Protein AF-A0A7W0ZQL5-F1 (afdb_monomer)

Secondary structure (DSSP, 8-state):
-PPPPSS-PPPSS-EEEE---TT-HHHHHHHHHHHT--TTS--TT--EEEE-S--SSSSTT---

pLDDT: mean 88.01, std 11.23, range [53.78, 98.12]

Structure (mmCIF, N/CA/C/O backbone):
data_AF-A0A7W0ZQL5-F1
#
_entry.id   AF-A0A7W0ZQL5-F1
#
loop_
_atom_site.group_PDB
_atom_site.id
_atom_site.type_symbol
_atom_site.label_atom_id
_atom_site.label_alt_id
_atom_site.label_comp_id
_atom_site.label_asym_id
_atom_site.label_entity_id
_atom_site.label_seq_id
_atom_site.pdbx_PDB_ins_code
_atom_site.Cartn_x
_atom_site.Cartn_y
_atom_site.Cartn_z
_atom_site.occupancy
_atom_site.B_iso_or_equiv
_atom_site.auth_seq_id
_atom_site.auth_comp_id
_atom_site.auth_asym_id
_atom_site.auth_atom_id
_atom_site.pdbx_PDB_model_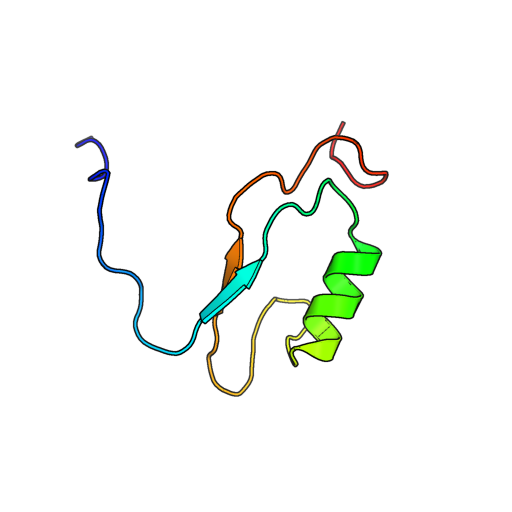num
ATOM 1 N N . MET A 1 1 ? 14.379 17.635 15.850 1.00 53.78 1 MET A N 1
ATOM 2 C CA . MET A 1 1 ? 13.176 16.778 15.919 1.00 53.78 1 MET A CA 1
ATOM 3 C C . MET A 1 1 ? 13.608 15.446 16.505 1.00 53.78 1 MET A C 1
ATOM 5 O O . MET A 1 1 ? 14.691 15.012 16.124 1.00 53.78 1 MET A O 1
ATOM 9 N N . PRO A 1 2 ? 12.883 14.841 17.461 1.00 58.69 2 PRO A N 1
ATOM 10 C CA . PRO A 1 2 ? 13.252 13.513 17.939 1.00 58.69 2 PRO A CA 1
ATOM 11 C C . PRO A 1 2 ? 13.244 12.534 16.758 1.00 58.69 2 PRO A C 1
ATOM 13 O O . PRO A 1 2 ? 12.376 12.628 15.889 1.00 58.69 2 PRO A O 1
ATOM 16 N N . SER A 1 3 ? 14.230 11.636 16.712 1.00 62.09 3 SER A N 1
ATOM 17 C CA . SER A 1 3 ? 14.204 10.505 15.783 1.00 62.09 3 SER A CA 1
ATOM 18 C C . SER A 1 3 ? 12.912 9.728 16.021 1.00 62.09 3 SER A C 1
ATOM 20 O O . SER A 1 3 ? 12.601 9.460 17.187 1.00 62.09 3 SER A O 1
ATOM 22 N N . PRO A 1 4 ? 12.166 9.343 14.974 1.00 71.44 4 PRO A N 1
ATOM 23 C CA . PRO A 1 4 ? 11.083 8.395 15.156 1.00 71.44 4 PRO A CA 1
ATOM 24 C C . PRO A 1 4 ? 11.644 7.124 15.805 1.00 71.44 4 PRO A C 1
ATOM 26 O O . PRO A 1 4 ? 12.780 6.716 15.537 1.00 71.44 4 PRO A O 1
ATOM 29 N N . ALA A 1 5 ? 10.873 6.549 16.725 1.00 80.44 5 ALA A N 1
ATOM 30 C CA . ALA A 1 5 ? 11.213 5.277 17.338 1.00 80.44 5 ALA A CA 1
ATOM 31 C C . ALA A 1 5 ? 11.292 4.197 16.247 1.00 80.44 5 ALA A C 1
ATOM 33 O O . ALA A 1 5 ? 10.420 4.133 15.383 1.00 80.44 5 ALA A O 1
ATOM 34 N N . LEU A 1 6 ? 12.320 3.342 16.299 1.00 84.69 6 LEU A N 1
ATOM 35 C CA . LEU A 1 6 ? 12.496 2.231 15.349 1.00 84.69 6 LEU A CA 1
ATOM 36 C C . LEU A 1 6 ? 11.357 1.203 15.421 1.00 84.69 6 LEU A C 1
ATOM 38 O O . LEU A 1 6 ? 11.132 0.461 14.473 1.00 84.69 6 LEU A O 1
ATOM 42 N N . VAL A 1 7 ? 10.652 1.157 16.553 1.00 87.69 7 VAL A N 1
ATOM 43 C CA . VAL A 1 7 ? 9.498 0.293 16.790 1.00 87.69 7 VAL A CA 1
ATOM 44 C C . VAL A 1 7 ? 8.346 1.164 17.271 1.00 87.69 7 VAL A C 1
ATOM 46 O O . VAL A 1 7 ? 8.502 1.943 18.212 1.00 87.69 7 VAL A O 1
ATOM 49 N N . ALA A 1 8 ? 7.192 1.016 16.629 1.00 87.12 8 ALA A N 1
ATOM 50 C CA . ALA A 1 8 ? 5.965 1.716 16.974 1.00 87.12 8 ALA A CA 1
ATOM 51 C C . ALA A 1 8 ? 4.767 0.773 16.843 1.00 87.12 8 ALA A C 1
ATOM 53 O O . ALA A 1 8 ? 4.808 -0.215 16.107 1.00 87.12 8 ALA A O 1
ATOM 54 N N . GLN A 1 9 ? 3.692 1.091 17.558 1.00 89.19 9 GLN A N 1
ATOM 55 C CA . GLN A 1 9 ? 2.429 0.390 17.393 1.00 89.19 9 GLN A CA 1
ATOM 56 C C . GLN A 1 9 ? 1.818 0.763 16.039 1.00 89.19 9 GLN A C 1
ATOM 58 O O . GLN A 1 9 ? 1.760 1.940 15.674 1.00 89.19 9 GLN A O 1
ATOM 63 N N . LEU A 1 10 ? 1.371 -0.247 15.297 1.00 88.38 10 LEU A N 1
ATOM 64 C CA . LEU A 1 10 ? 0.606 -0.032 14.079 1.00 88.38 10 LEU A CA 1
ATOM 65 C C . LEU A 1 10 ? -0.815 0.425 14.419 1.00 88.38 10 LEU A C 1
ATOM 67 O O . LEU A 1 10 ? -1.306 0.298 15.538 1.00 88.38 10 LEU A O 1
ATOM 71 N N . PHE A 1 11 ? -1.468 0.979 13.415 1.00 86.69 11 PHE A N 1
ATOM 72 C CA . PHE A 1 11 ? -2.879 1.321 13.465 1.00 86.69 11 PHE A CA 1
ATOM 73 C C . PHE A 1 11 ? -3.745 0.078 13.723 1.00 86.69 11 PHE A C 1
ATOM 75 O O . PHE A 1 11 ? -3.369 -1.044 13.388 1.00 86.69 11 PHE A O 1
ATOM 82 N N . GLU A 1 12 ? -4.913 0.292 14.321 1.00 89.25 12 GLU A N 1
ATOM 83 C CA . GLU A 1 12 ? -5.851 -0.785 14.633 1.00 89.25 12 GLU A CA 1
ATOM 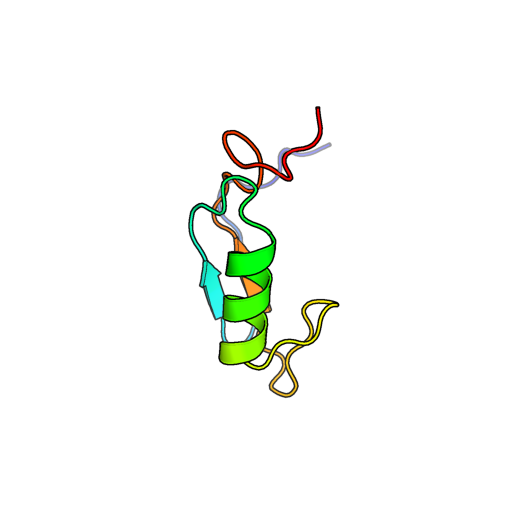84 C C . GLU A 1 12 ? -6.556 -1.311 13.376 1.00 89.25 12 GLU A C 1
ATOM 86 O O . GLU A 1 12 ? -6.807 -0.563 12.428 1.00 89.25 12 GLU A O 1
ATOM 91 N N . GLY A 1 13 ? -6.927 -2.593 13.405 1.00 91.12 13 GLY A N 1
ATOM 92 C CA . GLY A 1 13 ? -7.701 -3.244 12.351 1.00 91.12 13 GLY A CA 1
ATOM 93 C C . GLY A 1 13 ? -6.892 -4.186 11.448 1.00 91.12 13 GLY A C 1
ATOM 94 O O . GLY A 1 13 ? -5.699 -4.404 11.666 1.00 91.12 13 GLY A O 1
ATOM 95 N N . PRO A 1 14 ? -7.562 -4.807 10.463 1.00 95.62 14 PRO A N 1
ATOM 96 C CA . PRO A 1 14 ? -6.952 -5.778 9.559 1.00 95.62 14 PRO A CA 1
ATOM 97 C C . PRO A 1 14 ? -5.986 -5.133 8.554 1.00 95.62 14 PRO A C 1
ATOM 99 O O . PRO A 1 14 ? -6.223 -4.031 8.050 1.00 95.62 14 PRO A O 1
ATOM 102 N N . LEU A 1 15 ? -4.910 -5.861 8.245 1.00 95.75 15 LEU A N 1
ATOM 103 C CA . LEU A 1 15 ? -3.824 -5.431 7.363 1.00 95.75 15 LEU A CA 1
ATOM 104 C C . LEU A 1 15 ? -3.725 -6.327 6.133 1.00 95.75 15 LEU A C 1
ATOM 106 O O . LEU A 1 15 ? -3.816 -7.547 6.258 1.00 95.75 15 LEU A O 1
ATOM 110 N N . ASP A 1 16 ? -3.413 -5.718 4.994 1.00 97.12 16 ASP A N 1
ATOM 111 C CA . ASP A 1 16 ? -2.903 -6.401 3.808 1.00 97.12 16 ASP A CA 1
ATOM 112 C C . ASP A 1 16 ? -1.464 -5.963 3.577 1.00 97.12 16 ASP A C 1
ATOM 114 O O . ASP A 1 16 ? -1.203 -4.785 3.343 1.00 97.12 16 ASP A O 1
ATOM 118 N N . ILE A 1 17 ? -0.525 -6.898 3.688 1.00 96.06 17 ILE A N 1
ATOM 119 C CA . ILE A 1 17 ? 0.907 -6.610 3.594 1.00 96.06 17 ILE A CA 1
ATOM 120 C C . ILE A 1 17 ? 1.400 -7.041 2.216 1.00 96.06 17 ILE A C 1
ATOM 122 O O . ILE A 1 17 ? 1.308 -8.217 1.864 1.00 96.06 17 ILE A O 1
ATOM 126 N N . VAL A 1 18 ? 1.931 -6.090 1.455 1.00 95.75 18 VAL A N 1
ATOM 127 C CA . VAL A 1 18 ? 2.445 -6.289 0.098 1.00 95.75 18 VAL A CA 1
ATOM 128 C C . VAL A 1 18 ? 3.952 -6.046 0.096 1.00 95.75 18 VAL A C 1
ATOM 130 O O . VAL A 1 18 ? 4.441 -5.072 0.673 1.00 95.75 18 VAL A O 1
ATOM 133 N N . GLY A 1 19 ? 4.685 -6.978 -0.512 1.00 93.31 19 GLY A N 1
ATOM 134 C CA . GLY A 1 19 ? 6.126 -6.863 -0.727 1.00 93.31 19 GLY A CA 1
ATOM 135 C C . GLY A 1 19 ? 6.462 -5.965 -1.917 1.00 93.31 19 GLY A C 1
ATOM 136 O O . GLY A 1 19 ? 5.706 -5.056 -2.253 1.00 93.31 19 GLY A O 1
ATOM 137 N N . ASP A 1 20 ? 7.597 -6.244 -2.542 1.00 93.06 20 ASP A N 1
ATOM 138 C CA . ASP A 1 20 ? 8.155 -5.463 -3.642 1.00 93.06 20 ASP A CA 1
ATOM 139 C C . ASP A 1 20 ? 7.164 -5.296 -4.806 1.00 93.06 20 ASP A C 1
ATOM 141 O O . ASP A 1 20 ? 6.557 -6.267 -5.268 1.00 93.06 20 ASP A O 1
ATOM 145 N N . VAL A 1 21 ? 7.033 -4.061 -5.296 1.00 92.56 21 VAL A N 1
ATOM 146 C CA . VAL A 1 21 ? 6.197 -3.726 -6.462 1.00 92.56 21 VAL A CA 1
ATOM 147 C C . VAL A 1 21 ? 7.063 -3.472 -7.693 1.00 92.56 21 VAL A C 1
ATOM 149 O O . VAL A 1 21 ? 6.678 -3.859 -8.790 1.00 92.56 21 VAL A O 1
ATOM 152 N N . HIS A 1 22 ? 8.235 -2.850 -7.524 1.00 90.81 22 HIS A N 1
ATOM 153 C CA . HIS A 1 22 ? 9.188 -2.558 -8.599 1.00 90.81 22 HIS A CA 1
ATOM 154 C C . HIS A 1 22 ? 8.566 -1.870 -9.816 1.00 90.81 22 HIS A C 1
ATOM 156 O O . HIS A 1 22 ? 8.854 -2.250 -10.941 1.00 90.81 22 HIS A O 1
ATOM 162 N N . GLY A 1 23 ? 7.697 -0.877 -9.621 1.00 88.56 23 GLY A N 1
ATOM 163 C CA . GLY A 1 23 ? 7.109 -0.113 -10.725 1.00 88.56 23 GLY A CA 1
ATOM 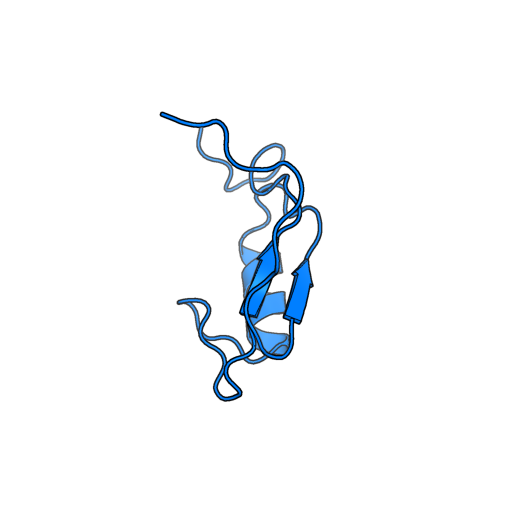164 C C . GLY A 1 23 ? 6.165 -0.901 -11.643 1.00 88.56 23 GLY A C 1
ATOM 165 O O . GLY A 1 23 ? 5.902 -0.434 -12.746 1.00 88.56 23 GLY A O 1
ATOM 166 N N . GLU A 1 24 ? 5.664 -2.067 -11.223 1.00 93.06 24 GLU A N 1
ATOM 167 C CA . GLU A 1 24 ? 4.660 -2.858 -11.953 1.00 93.06 24 GLU A CA 1
ATOM 168 C C . GLU A 1 24 ? 3.237 -2.374 -11.612 1.00 93.06 24 GLU A C 1
ATOM 170 O O . GLU A 1 24 ? 2.497 -3.011 -10.851 1.00 93.06 24 GLU A O 1
ATOM 175 N N . LEU A 1 25 ? 2.855 -1.201 -12.131 1.00 91.56 25 LEU A N 1
ATOM 176 C CA . LEU A 1 25 ? 1.628 -0.513 -11.718 1.00 91.56 25 LEU A CA 1
ATOM 177 C C . LEU A 1 25 ? 0.352 -1.287 -12.082 1.00 91.56 25 LEU A C 1
ATOM 179 O O . LEU A 1 25 ? -0.567 -1.370 -11.266 1.00 91.56 25 LEU A O 1
ATOM 183 N N . ASP A 1 26 ? 0.306 -1.894 -13.269 1.00 93.25 26 ASP A N 1
ATOM 184 C CA . ASP A 1 26 ? -0.847 -2.688 -13.713 1.00 93.25 26 ASP A CA 1
ATOM 185 C C . ASP A 1 26 ? -1.072 -3.908 -12.808 1.00 93.25 26 ASP A C 1
ATOM 187 O O . ASP A 1 26 ? -2.192 -4.176 -12.372 1.00 93.25 26 ASP A O 1
ATOM 191 N N . VAL A 1 27 ? 0.006 -4.606 -12.437 1.00 93.44 27 VAL A N 1
ATOM 192 C CA . VAL A 1 27 ? -0.060 -5.761 -11.528 1.00 93.44 27 VAL A CA 1
ATOM 193 C C . VAL A 1 27 ? -0.513 -5.329 -10.134 1.00 93.44 27 VAL A C 1
ATOM 195 O O . VAL A 1 27 ? -1.306 -6.024 -9.491 1.00 93.44 27 VAL A O 1
ATOM 198 N N . LEU A 1 28 ? -0.043 -4.170 -9.663 1.00 94.81 28 LEU A N 1
ATOM 199 C CA . LEU A 1 28 ? -0.498 -3.599 -8.401 1.00 94.81 28 LEU A CA 1
ATOM 200 C C . LEU A 1 28 ? -1.995 -3.261 -8.446 1.00 94.81 28 LEU A C 1
ATOM 202 O O . LEU A 1 28 ? -2.716 -3.571 -7.497 1.00 94.81 28 LEU A O 1
ATOM 206 N N . HIS A 1 29 ? -2.482 -2.661 -9.532 1.00 95.50 29 HIS A N 1
ATOM 207 C CA . HIS A 1 29 ? -3.901 -2.351 -9.697 1.00 95.50 29 HIS A CA 1
ATOM 208 C C . HIS A 1 29 ? -4.775 -3.610 -9.724 1.00 95.50 29 HIS A C 1
ATOM 210 O O . HIS A 1 29 ? -5.779 -3.654 -9.011 1.00 95.50 29 HIS A O 1
ATOM 216 N N . ASP A 1 30 ? -4.356 -4.651 -10.443 1.00 97.19 30 ASP A N 1
ATOM 217 C CA . ASP A 1 30 ? -5.034 -5.951 -10.457 1.00 97.19 30 ASP A CA 1
ATOM 218 C C . ASP A 1 30 ? -5.091 -6.580 -9.056 1.00 97.19 30 ASP A C 1
ATOM 220 O O . ASP A 1 30 ? -6.109 -7.151 -8.649 1.00 97.19 30 ASP A O 1
ATOM 224 N N . LEU A 1 31 ? -4.000 -6.485 -8.288 1.00 97.25 31 LEU A N 1
ATOM 225 C CA . LEU A 1 31 ? -3.959 -6.955 -6.904 1.00 97.25 31 LEU A CA 1
ATOM 226 C C . LEU A 1 31 ? -4.931 -6.166 -6.018 1.00 97.25 31 LEU A C 1
ATOM 228 O O . LEU A 1 31 ? -5.685 -6.770 -5.254 1.00 97.25 31 LEU A O 1
ATOM 232 N N . MET A 1 32 ? -4.926 -4.836 -6.121 1.00 97.81 32 MET A N 1
ATOM 233 C CA . MET A 1 32 ? -5.822 -3.963 -5.363 1.00 97.81 32 MET A CA 1
ATOM 234 C C . MET A 1 32 ? -7.291 -4.284 -5.652 1.00 97.81 32 MET A C 1
ATOM 236 O O . MET A 1 32 ? -8.066 -4.450 -4.709 1.00 97.81 32 MET A O 1
ATOM 240 N N . GLU A 1 33 ? -7.660 -4.462 -6.923 1.00 97.81 33 GLU A N 1
ATOM 241 C CA . GLU A 1 33 ? -9.019 -4.838 -7.322 1.00 97.81 33 GLU A CA 1
ATOM 242 C C . GLU A 1 33 ? -9.424 -6.197 -6.733 1.00 97.81 33 GLU A C 1
ATOM 244 O O . GLU A 1 33 ? -10.483 -6.317 -6.116 1.00 97.81 33 GLU A O 1
ATOM 249 N N . ARG A 1 34 ? -8.554 -7.212 -6.834 1.00 97.88 34 ARG A N 1
ATOM 250 C CA . ARG A 1 34 ? -8.800 -8.551 -6.259 1.00 97.88 34 ARG A CA 1
ATOM 251 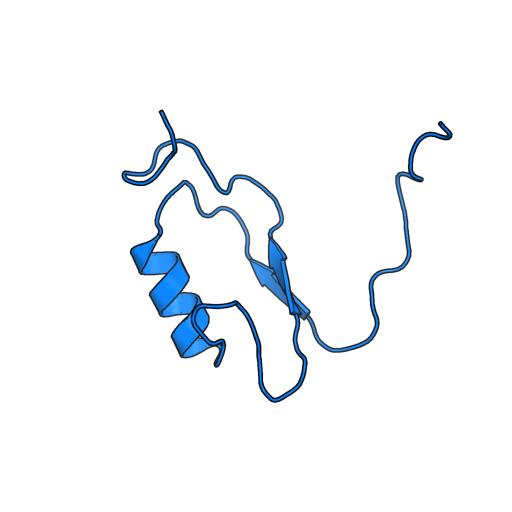C C . ARG A 1 34 ? -8.973 -8.528 -4.746 1.00 97.88 34 ARG A C 1
ATOM 253 O O . ARG A 1 34 ? -9.723 -9.336 -4.202 1.00 97.88 34 ARG A O 1
ATOM 260 N N . LEU A 1 35 ? -8.263 -7.632 -4.069 1.00 97.44 35 LEU A N 1
ATOM 261 C CA . LEU A 1 35 ? -8.365 -7.447 -2.627 1.00 97.44 35 LEU A CA 1
ATOM 262 C C . LEU A 1 35 ? -9.570 -6.590 -2.216 1.00 97.44 35 LEU A C 1
ATOM 264 O O . LEU A 1 35 ? -9.859 -6.545 -1.024 1.00 97.44 35 LEU A O 1
ATOM 268 N N . GLY A 1 36 ? -10.278 -5.959 -3.159 1.00 97.88 36 GLY A N 1
ATOM 269 C CA . GLY A 1 36 ? -11.466 -5.138 -2.902 1.00 97.88 36 GLY A CA 1
ATOM 270 C C . GLY A 1 36 ? -11.174 -3.660 -2.626 1.00 97.88 36 GLY A C 1
ATOM 271 O O . GLY A 1 36 ? -12.028 -2.964 -2.074 1.00 97.88 36 GLY A O 1
ATOM 272 N N . TYR A 1 37 ? -9.979 -3.182 -2.977 1.00 98.12 37 TYR A N 1
ATOM 273 C CA . TYR A 1 37 ? -9.609 -1.774 -2.864 1.00 98.12 37 TYR A CA 1
ATOM 274 C C . TYR A 1 37 ? -10.056 -0.983 -4.097 1.00 98.12 37 TYR A C 1
ATOM 276 O O . TYR A 1 37 ? -10.001 -1.470 -5.226 1.00 98.12 37 TYR A O 1
ATOM 284 N N . ASP A 1 38 ? -10.451 0.271 -3.887 1.00 96.12 38 ASP A N 1
ATOM 285 C CA . ASP A 1 38 ? -10.621 1.226 -4.981 1.00 96.12 38 ASP A CA 1
ATOM 286 C C . ASP A 1 38 ? -9.265 1.777 -5.474 1.00 96.12 38 ASP A C 1
ATOM 288 O O . ASP A 1 38 ? -8.209 1.539 -4.882 1.00 96.12 38 ASP A O 1
ATOM 292 N N . ARG A 1 39 ? -9.280 2.573 -6.553 1.00 91.75 39 ARG A N 1
ATOM 293 C CA . ARG A 1 39 ? -8.060 3.203 -7.101 1.00 91.75 39 ARG A CA 1
ATOM 294 C C . ARG A 1 39 ? -7.387 4.202 -6.152 1.00 91.75 39 ARG A C 1
ATOM 296 O O . ARG A 1 39 ? -6.234 4.552 -6.378 1.00 91.75 39 ARG A O 1
ATOM 303 N N . ALA A 1 40 ? -8.091 4.676 -5.127 1.00 92.69 40 ALA A N 1
ATOM 304 C CA . ALA A 1 40 ? -7.537 5.537 -4.087 1.00 92.69 40 ALA A CA 1
ATOM 305 C C . ALA A 1 40 ? -6.973 4.734 -2.897 1.00 92.69 40 ALA A C 1
ATOM 307 O O . ALA A 1 40 ? -6.421 5.331 -1.974 1.00 92.69 40 ALA A O 1
ATOM 308 N N . GLY A 1 41 ? -7.076 3.400 -2.916 1.00 93.31 41 GLY A N 1
ATOM 309 C CA . GLY A 1 41 ? -6.599 2.527 -1.848 1.00 93.31 41 GLY A CA 1
ATOM 310 C C . GLY A 1 41 ? -7.547 2.429 -0.652 1.00 93.31 41 GLY A C 1
ATOM 311 O O . GLY A 1 41 ? -7.107 2.055 0.435 1.00 93.31 41 GLY A O 1
ATOM 312 N N . ASN A 1 42 ? -8.838 2.726 -0.820 1.00 95.31 42 ASN A N 1
ATOM 313 C CA . ASN A 1 42 ? -9.843 2.516 0.224 1.00 95.31 42 ASN A CA 1
ATOM 314 C C . ASN A 1 42 ? -10.466 1.122 0.113 1.00 95.31 42 ASN A C 1
ATOM 316 O O . ASN A 1 42 ? -10.832 0.690 -0.978 1.00 95.31 42 ASN A O 1
ATOM 320 N N . HIS A 1 43 ? -10.661 0.458 1.254 1.00 97.12 43 HIS A N 1
ATOM 321 C CA . HIS A 1 43 ? -11.400 -0.802 1.356 1.00 97.12 43 HIS A CA 1
ATOM 322 C C . HIS A 1 43 ? -12.680 -0.599 2.189 1.00 97.12 43 HIS A C 1
ATOM 324 O O . HIS A 1 43 ? -12.605 0.035 3.249 1.00 97.12 43 HIS A O 1
ATOM 330 N N . PRO A 1 44 ? -13.845 -1.154 1.793 1.00 96.25 44 PRO A N 1
ATOM 331 C CA . PRO A 1 44 ? -15.111 -0.983 2.522 1.00 96.25 44 PRO A CA 1
ATOM 332 C C . PRO A 1 44 ? -15.039 -1.451 3.986 1.00 96.25 44 PRO A C 1
ATOM 334 O O . PRO A 1 44 ? -15.544 -0.777 4.881 1.00 96.25 44 PRO A O 1
ATOM 337 N N . ASP A 1 45 ? -14.314 -2.541 4.245 1.00 95.69 45 ASP A N 1
ATOM 338 C CA . ASP A 1 45 ? -14.076 -3.065 5.601 1.00 95.69 45 ASP A CA 1
ATOM 339 C C . ASP A 1 45 ? -12.972 -2.331 6.387 1.00 95.69 45 ASP A C 1
ATOM 341 O O . ASP A 1 45 ? -12.510 -2.822 7.416 1.00 95.69 45 ASP A O 1
ATOM 345 N N . LYS A 1 46 ? -12.508 -1.167 5.909 1.00 93.50 46 LYS A N 1
ATOM 346 C CA . LYS A 1 46 ? -11.443 -0.360 6.538 1.00 93.50 46 LYS A CA 1
ATOM 347 C C . LYS A 1 46 ? -10.123 -1.115 6.762 1.00 93.50 46 LYS A C 1
ATOM 349 O O . LYS A 1 46 ? -9.348 -0.756 7.649 1.00 93.50 46 LYS A O 1
ATOM 354 N N . ARG A 1 47 ? -9.855 -2.138 5.943 1.00 95.94 47 ARG A N 1
ATOM 355 C CA . ARG A 1 47 ? -8.524 -2.749 5.822 1.00 95.94 47 ARG A CA 1
ATOM 356 C C . ARG A 1 47 ? -7.543 -1.702 5.315 1.00 95.94 47 ARG A C 1
ATOM 358 O O . ARG A 1 47 ? -7.932 -0.791 4.580 1.00 95.94 47 ARG A O 1
ATOM 365 N N . ARG A 1 48 ? -6.276 -1.834 5.695 1.00 95.19 48 ARG A N 1
ATOM 366 C CA . ARG A 1 48 ? -5.218 -0.998 5.127 1.00 95.19 48 ARG A CA 1
ATOM 367 C C . ARG A 1 48 ? -4.190 -1.832 4.397 1.00 95.19 48 ARG A C 1
ATOM 369 O O . ARG A 1 48 ? -3.640 -2.784 4.950 1.00 95.19 48 ARG A O 1
ATOM 376 N N . LEU A 1 49 ? -3.874 -1.354 3.203 1.00 95.12 49 LEU A N 1
ATOM 377 C CA . LEU A 1 49 ? -2.766 -1.820 2.398 1.00 95.12 49 LEU A CA 1
ATOM 378 C C . LEU A 1 49 ? -1.456 -1.229 2.943 1.00 95.12 49 LEU A C 1
ATOM 380 O O . LEU A 1 49 ? -1.349 -0.016 3.144 1.00 95.12 49 LEU A O 1
ATOM 384 N N . VAL A 1 50 ? -0.479 -2.087 3.227 1.00 94.50 50 VAL A N 1
ATOM 385 C CA . VAL A 1 50 ? 0.837 -1.729 3.766 1.00 94.50 50 VAL A CA 1
ATOM 386 C C . VAL A 1 50 ? 1.912 -2.287 2.850 1.00 94.50 50 VAL A C 1
ATOM 388 O O . VAL A 1 50 ? 1.983 -3.495 2.644 1.00 94.50 50 VAL A O 1
ATOM 391 N N . PHE A 1 51 ? 2.774 -1.410 2.346 1.00 94.00 51 PHE A N 1
ATOM 392 C CA . PHE A 1 51 ? 3.906 -1.786 1.506 1.00 94.00 51 PHE A CA 1
ATOM 393 C C . PHE A 1 51 ? 5.180 -1.895 2.338 1.00 94.00 51 PHE A C 1
ATOM 395 O O . PHE A 1 51 ? 5.442 -1.037 3.185 1.00 94.00 51 PHE A O 1
ATOM 402 N N . LEU A 1 52 ? 5.967 -2.942 2.097 1.00 93.50 52 LEU A N 1
ATOM 403 C CA . LEU A 1 52 ? 7.219 -3.183 2.819 1.00 93.50 52 LEU A CA 1
ATOM 404 C C . LEU A 1 52 ? 8.413 -2.386 2.270 1.00 93.50 52 LEU A C 1
ATOM 406 O O . LEU A 1 52 ? 9.401 -2.226 2.983 1.00 93.50 52 LEU A O 1
ATOM 410 N N . GLY A 1 53 ? 8.323 -1.866 1.046 1.00 86.94 53 GLY A N 1
ATOM 411 C CA . GLY A 1 53 ? 9.413 -1.157 0.377 1.00 86.94 53 GLY A CA 1
ATOM 412 C C . GLY A 1 53 ? 9.372 -1.360 -1.134 1.00 86.94 53 GLY A C 1
ATOM 413 O O . GLY A 1 53 ? 8.384 -1.875 -1.651 1.00 86.94 53 GLY A O 1
ATOM 414 N N . ASP A 1 54 ? 10.426 -0.918 -1.822 1.00 88.44 54 ASP A N 1
ATOM 415 C CA . ASP A 1 54 ? 10.695 -1.171 -3.245 1.00 88.44 54 ASP A CA 1
ATOM 416 C C . ASP A 1 54 ? 9.473 -0.988 -4.160 1.00 88.44 54 ASP A C 1
ATOM 418 O O . ASP A 1 54 ? 9.101 -1.836 -4.976 1.00 88.44 54 ASP A O 1
ATOM 422 N N . LEU A 1 55 ? 8.822 0.168 -3.991 1.00 85.12 55 LEU A N 1
ATOM 423 C CA . LEU A 1 55 ? 7.706 0.595 -4.835 1.00 85.12 55 LEU A CA 1
AT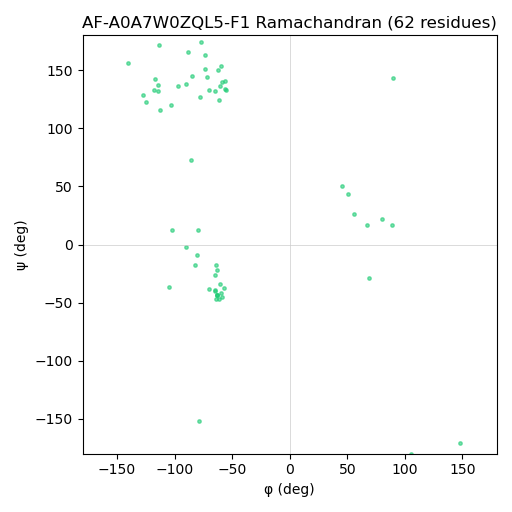OM 424 C C . LEU A 1 55 ? 8.165 0.952 -6.249 1.00 85.12 55 LEU A C 1
ATOM 426 O O . LEU A 1 55 ? 7.468 0.667 -7.218 1.00 85.12 55 LEU A O 1
ATOM 430 N N . CYS A 1 56 ? 9.333 1.580 -6.337 1.00 77.50 56 CYS A N 1
ATOM 431 C CA . CYS A 1 56 ? 9.952 2.047 -7.568 1.00 77.50 56 CYS A CA 1
ATOM 432 C C . CYS A 1 56 ? 11.233 1.248 -7.840 1.00 77.50 56 CYS A C 1
ATOM 434 O O . CYS A 1 56 ? 11.693 0.504 -6.977 1.00 77.50 56 CYS A O 1
ATOM 436 N N . ASP A 1 57 ? 11.801 1.471 -9.022 1.00 74.25 57 ASP A N 1
ATOM 437 C CA . ASP A 1 57 ? 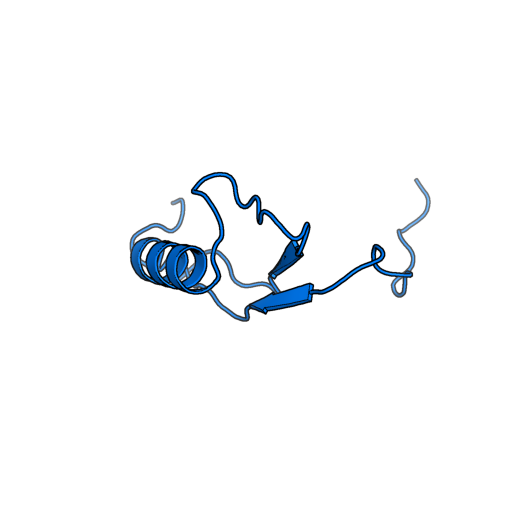12.966 0.816 -9.622 1.00 74.25 57 ASP A CA 1
ATOM 438 C C . ASP A 1 57 ? 12.622 -0.424 -10.451 1.00 74.25 57 ASP A C 1
ATOM 440 O O . ASP A 1 57 ? 11.766 -1.231 -10.102 1.00 74.25 57 ASP A O 1
ATOM 444 N N . ARG A 1 58 ? 13.371 -0.590 -11.551 1.00 68.69 58 ARG A N 1
ATOM 445 C CA . ARG A 1 58 ? 13.362 -1.728 -12.495 1.00 68.69 58 ARG A CA 1
ATOM 446 C C . ARG A 1 58 ? 12.113 -1.891 -13.370 1.00 68.69 58 ARG A C 1
ATOM 448 O O . ARG A 1 58 ? 12.273 -2.399 -14.478 1.00 68.69 58 ARG A O 1
ATOM 455 N N . GLY A 1 59 ? 10.933 -1.465 -12.928 1.00 63.38 59 GLY A N 1
ATOM 456 C CA . GLY A 1 59 ? 9.704 -1.567 -13.720 1.00 63.38 59 GLY A CA 1
ATOM 457 C C . GLY A 1 59 ? 9.426 -0.380 -14.639 1.00 63.38 59 GLY A C 1
ATOM 458 O O . GLY A 1 59 ? 10.029 0.689 -14.479 1.00 63.38 59 GLY A O 1
ATOM 459 N N . PRO A 1 60 ? 8.487 -0.568 -15.582 1.00 75.75 60 PRO A N 1
ATOM 46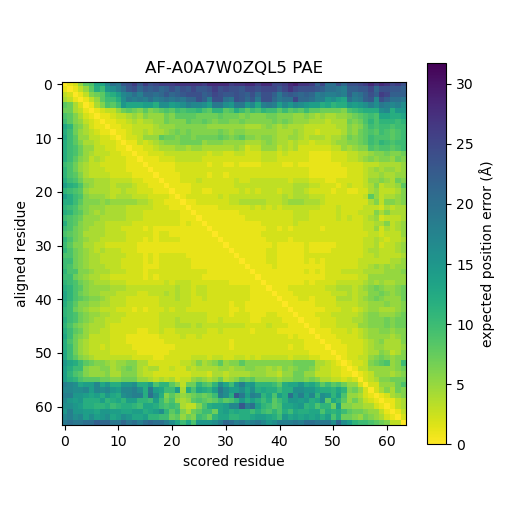0 C CA . PRO A 1 60 ? 8.193 0.375 -16.659 1.00 75.75 60 PRO A CA 1
ATOM 461 C C . PRO A 1 60 ? 7.630 1.719 -16.176 1.00 75.75 60 PRO A C 1
ATOM 463 O O . PRO A 1 60 ? 7.849 2.724 -16.849 1.00 75.75 60 PRO A O 1
ATOM 466 N N . ASP A 1 61 ? 6.972 1.753 -15.011 1.00 81.00 61 ASP A N 1
ATOM 467 C CA . ASP A 1 61 ? 6.318 2.955 -14.471 1.00 81.00 61 ASP A CA 1
ATOM 468 C C . ASP A 1 61 ? 7.124 3.650 -13.359 1.00 81.00 61 ASP A C 1
ATOM 470 O O . ASP A 1 61 ? 6.612 4.517 -12.646 1.00 81.00 61 ASP A O 1
ATOM 474 N N . SER A 1 62 ? 8.397 3.280 -13.179 1.00 71.69 62 SER A N 1
ATOM 475 C CA . SER A 1 62 ? 9.269 3.957 -12.212 1.00 71.69 62 SER A CA 1
ATOM 476 C C . SER A 1 62 ? 9.506 5.420 -12.632 1.00 71.69 62 SER A C 1
ATOM 478 O O . SER A 1 62 ? 9.856 5.657 -13.791 1.00 71.69 62 SER A O 1
ATOM 480 N N . PRO A 1 63 ? 9.373 6.413 -11.727 1.00 68.19 63 PRO A N 1
ATOM 481 C CA . PRO A 1 63 ? 9.732 7.796 -12.033 1.00 68.19 63 PRO A CA 1
ATOM 482 C C . PRO A 1 63 ? 11.224 7.889 -12.378 1.00 68.19 63 PRO A C 1
ATOM 484 O O . PRO A 1 63 ? 12.061 7.450 -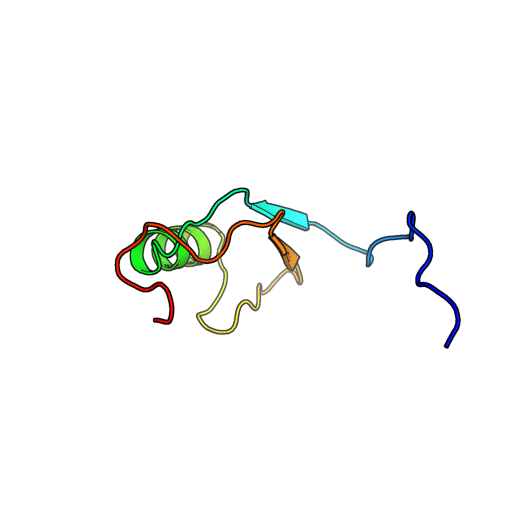11.588 1.00 68.19 63 PRO A O 1
ATOM 487 N N . GLY A 1 64 ? 11.536 8.438 -13.554 1.00 59.44 64 GLY A N 1
ATOM 488 C CA . GLY A 1 64 ? 12.905 8.735 -13.993 1.00 59.44 64 GLY A CA 1
ATOM 489 C C . GLY A 1 64 ? 13.418 10.082 -13.507 1.00 59.44 64 GLY A C 1
ATOM 490 O O . GLY A 1 64 ? 12.587 11.001 -13.319 1.00 59.44 64 GLY A O 1
#

Foldseek 3Di:
DDDPDPDDDDDDDAEDEDEAQAQVVVVVVVVCVVVQADPVQQHPRRYHYHYPDHPHHDDPRHDD

Solvent-accessible surface area (backbone atoms only — not comparable to full-atom values): 4134 Å² total; per-residue (Å²): 129,82,75,78,68,97,72,76,86,75,79,87,74,59,76,45,82,40,64,75,49,28,14,43,59,69,62,50,50,55,50,36,49,76,74,54,29,48,98,87,60,53,31,93,88,61,42,42,79,42,72,76,47,52,57,53,52,96,29,92,66,33,88,129

Nearest PDB structures (foldseek):
  3qyq-assembly1_A  TM=3.737E-01  e=5.976E+00  Toxoplasma gondii ME49
  3sk2-assembly1_B  TM=3.336E-01  e=9.519E+00  Pantoea agglomerans

Mean predicted aligned error: 5.68 Å

Sequence (64 aa):
MPSPALVAQLFEGPLDIVGDVHGELDVLHDLMERLGYDRAGNHPDKRRLVFLGDLCDRGPDSPG

Radius of gyration: 14.02 Å; Cα contacts (8 Å, |Δ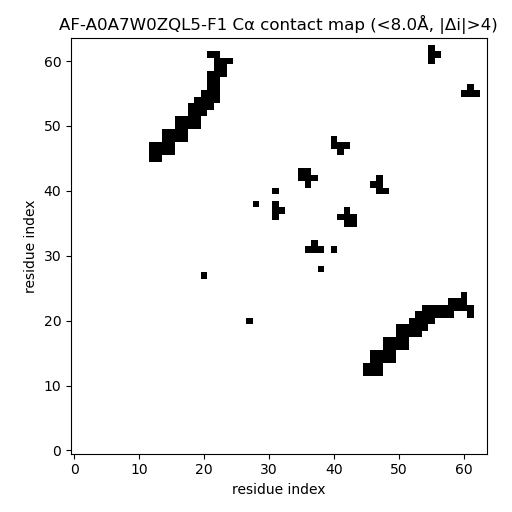i|>4): 76; chains: 1; bounding box: 29×25×35 Å